Protein AF-A0A7Y1T640-F1 (afdb_monomer_lite)

Secondary structure (DSSP, 8-state):
-TTS---------S------SBSSS-TTT--BBSSSS----TTT-S----B-HIIIIIHHHHHHHH-GGGPEEEEEEE--HHHHTT--TT-EEEETTEEEEEEEEEE-TTT-EEEEEEEE--

pLDDT: mean 90.18, std 6.88, range [54.91, 97.88]

Sequence (122 aa):
NADGTYNNHSAVSGSVNMPSNSVSFNSGTSTANINFKLEKNEYTGDSSFTGTLFDNYYSTYITDVFNTKNRITKVKAYLPLRILLNFTLADRFDINGKRYKINSIETNLATGESNIELLNEL

Radius of gyration: 29.18 Å; chains: 1; bounding box: 57×29×86 Å

Foldseek 3Di:
DVVPDDPDDDDDDDDDDDQFQAPDPDVVVALAGAAQDQDQTPRVRHSSSHNHCCVPPPVVVVVLVPPPQADKDKDKDQDPVVCVVDDDQQDWDQDPNFIWGWPDWDADPVVSIIITITHHDD

Structure (mmCIF, N/CA/C/O backbone):
data_AF-A0A7Y1T640-F1
#
_entry.id   AF-A0A7Y1T640-F1
#
loop_
_atom_site.group_PDB
_atom_site.id
_atom_site.type_symbol
_atom_site.label_atom_id
_atom_site.label_alt_id
_atom_site.label_comp_id
_atom_site.label_asym_id
_atom_site.label_entity_id
_atom_site.label_seq_id
_atom_site.pdbx_PDB_ins_code
_atom_site.Cartn_x
_atom_site.Cartn_y
_atom_site.Cartn_z
_atom_site.occupancy
_atom_site.B_iso_or_equiv
_atom_site.auth_seq_id
_atom_site.auth_comp_id
_atom_site.auth_asym_id
_atom_site.auth_atom_id
_atom_site.pdbx_PDB_model_num
ATOM 1 N N . ASN A 1 1 ? 29.961 -4.066 -48.102 1.00 54.91 1 ASN A N 1
ATOM 2 C CA . ASN A 1 1 ? 30.731 -4.053 -49.366 1.00 54.91 1 ASN A CA 1
ATOM 3 C C . ASN A 1 1 ? 30.287 -2.845 -50.193 1.00 54.91 1 ASN A C 1
ATOM 5 O O . ASN A 1 1 ? 29.373 -2.150 -49.763 1.00 54.91 1 ASN A O 1
ATOM 9 N N . ALA A 1 2 ? 30.948 -2.523 -51.314 1.00 76.38 2 ALA A N 1
ATOM 10 C CA . ALA A 1 2 ? 30.606 -1.351 -52.146 1.00 76.38 2 ALA A CA 1
ATOM 11 C C . ALA A 1 2 ? 29.193 -1.418 -52.779 1.00 76.38 2 ALA A C 1
ATOM 13 O O . ALA A 1 2 ? 28.716 -0.442 -53.344 1.00 76.38 2 ALA A O 1
ATOM 14 N N . ASP A 1 3 ? 28.528 -2.564 -52.648 1.00 83.00 3 ASP A N 1
ATOM 15 C CA . ASP A 1 3 ? 27.147 -2.870 -53.031 1.00 83.00 3 ASP A CA 1
ATOM 16 C C . ASP A 1 3 ? 26.115 -2.564 -51.921 1.00 83.00 3 ASP A C 1
ATOM 18 O O . ASP A 1 3 ? 24.927 -2.797 -52.111 1.00 83.00 3 ASP A O 1
ATOM 22 N N . GLY A 1 4 ? 26.549 -2.085 -50.747 1.00 81.38 4 GLY A N 1
ATOM 23 C CA . GLY A 1 4 ? 25.671 -1.843 -49.596 1.00 81.38 4 GLY A CA 1
ATOM 24 C C . GLY A 1 4 ? 25.206 -3.110 -48.869 1.00 81.38 4 GLY A C 1
ATOM 25 O O . GLY A 1 4 ? 24.464 -3.007 -47.893 1.00 81.38 4 GLY A O 1
ATOM 26 N N . THR A 1 5 ? 25.671 -4.292 -49.281 1.00 79.50 5 THR A N 1
ATOM 27 C CA . THR A 1 5 ? 25.336 -5.559 -48.629 1.00 79.50 5 THR A CA 1
ATOM 28 C C . THR A 1 5 ? 26.386 -5.878 -47.566 1.00 79.50 5 THR A C 1
ATOM 30 O O . THR A 1 5 ? 27.599 -5.890 -47.827 1.00 79.50 5 THR A O 1
ATOM 33 N N . TYR A 1 6 ? 25.929 -6.127 -46.340 1.00 80.81 6 TYR A N 1
ATOM 34 C CA . TYR A 1 6 ? 26.773 -6.477 -45.199 1.00 80.81 6 TYR A CA 1
ATOM 35 C C . TYR A 1 6 ? 26.357 -7.857 -44.690 1.00 80.81 6 TYR A C 1
ATOM 37 O O . TYR A 1 6 ? 25.307 -8.012 -44.080 1.00 80.81 6 TYR A O 1
ATOM 45 N N . ASN A 1 7 ? 27.189 -8.864 -44.962 1.00 79.00 7 ASN A N 1
ATOM 46 C CA . ASN A 1 7 ? 26.908 -10.265 -44.618 1.00 79.00 7 ASN A CA 1
ATOM 47 C C . ASN A 1 7 ? 27.601 -10.716 -43.324 1.00 79.00 7 ASN A C 1
ATOM 49 O O . ASN A 1 7 ? 27.481 -11.873 -42.935 1.00 79.00 7 ASN A O 1
ATOM 53 N N . ASN A 1 8 ? 28.359 -9.824 -42.681 1.00 81.94 8 ASN A N 1
ATOM 54 C CA . ASN A 1 8 ? 29.114 -10.126 -41.475 1.00 81.94 8 ASN A CA 1
ATOM 55 C C . ASN A 1 8 ? 28.811 -9.074 -40.409 1.00 81.94 8 ASN A C 1
ATOM 57 O O . ASN A 1 8 ? 28.853 -7.877 -40.695 1.00 81.94 8 ASN A O 1
ATOM 61 N N . HIS A 1 9 ? 28.510 -9.526 -39.198 1.00 79.12 9 HIS A N 1
ATOM 62 C CA . HIS A 1 9 ? 28.303 -8.672 -38.037 1.00 79.12 9 HIS A CA 1
ATOM 63 C C . HIS A 1 9 ? 29.233 -9.129 -36.917 1.00 79.12 9 HIS A C 1
ATOM 65 O O . HIS A 1 9 ? 29.449 -10.324 -36.722 1.00 79.12 9 HIS A O 1
ATOM 71 N N . SER A 1 10 ? 29.774 -8.170 -36.175 1.00 81.62 10 SER A N 1
ATOM 72 C CA . SER A 1 10 ? 30.522 -8.433 -34.950 1.00 81.62 10 SER A CA 1
ATOM 73 C C . SER A 1 10 ? 29.619 -8.073 -33.780 1.00 81.62 10 SER A C 1
ATOM 75 O O . SER A 1 10 ? 29.091 -6.961 -33.739 1.00 81.62 10 SER A O 1
ATOM 77 N N . ALA A 1 11 ? 29.422 -8.993 -32.836 1.00 81.69 11 ALA A N 1
ATOM 78 C CA . ALA A 1 11 ? 28.696 -8.671 -31.615 1.00 81.69 11 ALA A CA 1
ATOM 79 C C . ALA A 1 11 ? 29.447 -7.577 -30.839 1.00 81.69 11 ALA A C 1
ATOM 81 O O . ALA A 1 11 ? 30.670 -7.639 -30.694 1.00 81.69 11 ALA A O 1
ATOM 82 N N . VAL A 1 12 ? 28.720 -6.582 -30.329 1.00 81.44 12 VAL A N 1
ATOM 83 C CA . VAL A 1 12 ? 29.305 -5.588 -29.426 1.00 81.44 12 VAL A CA 1
ATOM 84 C C . VAL A 1 12 ? 29.487 -6.244 -28.062 1.00 81.44 12 VAL A C 1
ATOM 86 O O . VAL A 1 12 ? 28.518 -6.588 -27.391 1.00 81.44 12 VAL A O 1
ATOM 89 N N . SER A 1 13 ? 30.738 -6.430 -27.652 1.00 79.25 13 SER A N 1
ATOM 90 C CA . SER A 1 13 ? 31.098 -6.939 -26.330 1.00 79.25 13 SER A CA 1
ATOM 91 C C . SER A 1 13 ? 31.449 -5.765 -25.411 1.00 79.25 13 SER A C 1
ATOM 93 O O . SER A 1 13 ? 32.595 -5.319 -25.384 1.00 79.25 13 SER A O 1
ATOM 95 N N . GLY A 1 14 ? 30.464 -5.221 -24.694 1.00 82.31 14 GLY A N 1
ATOM 96 C CA . GLY A 1 14 ? 30.677 -4.125 -23.744 1.00 82.31 14 GLY A CA 1
ATOM 97 C C . GLY A 1 14 ? 29.397 -3.384 -23.368 1.00 82.31 14 GLY A C 1
ATOM 98 O O . GLY A 1 14 ? 28.323 -3.669 -23.895 1.00 82.31 14 GLY A O 1
ATOM 99 N N . SER A 1 15 ? 29.518 -2.424 -22.449 1.00 83.00 15 SER A N 1
ATOM 100 C CA . SER A 1 15 ? 28.415 -1.530 -22.093 1.00 83.00 15 SER A CA 1
ATOM 101 C C . SER A 1 15 ? 28.061 -0.632 -23.273 1.00 83.00 15 SER A C 1
ATOM 103 O O . SER A 1 15 ? 28.934 -0.011 -23.879 1.00 83.00 15 SER A O 1
ATOM 105 N N . VAL A 1 16 ? 26.770 -0.541 -23.571 1.00 84.25 16 VAL A N 1
ATOM 106 C CA . VAL A 1 16 ? 26.230 0.305 -24.636 1.00 84.25 16 VAL A CA 1
ATOM 107 C C . VAL A 1 16 ? 25.250 1.310 -24.047 1.00 84.25 16 VAL A C 1
ATOM 109 O O . VAL A 1 16 ? 24.480 0.981 -23.146 1.00 84.25 16 VAL A O 1
ATOM 112 N N . ASN A 1 17 ? 25.265 2.533 -24.575 1.00 87.69 17 ASN A N 1
ATOM 113 C CA . ASN A 1 17 ? 24.219 3.514 -24.310 1.00 87.69 17 ASN A CA 1
ATOM 114 C C . ASN A 1 17 ? 23.133 3.318 -25.362 1.00 87.69 17 ASN A C 1
ATOM 116 O O . ASN A 1 17 ? 23.383 3.543 -26.546 1.00 87.69 17 ASN A O 1
ATOM 120 N N . MET A 1 18 ? 21.947 2.889 -24.943 1.00 88.50 18 MET A N 1
ATOM 121 C CA . MET A 1 18 ? 20.808 2.700 -25.839 1.00 88.50 18 MET A CA 1
ATOM 122 C C . MET A 1 18 ? 19.569 3.371 -25.257 1.00 88.50 18 MET A C 1
ATOM 124 O O . MET A 1 18 ? 19.404 3.363 -24.034 1.00 88.50 18 MET A O 1
ATOM 128 N N . PRO A 1 19 ? 18.708 3.966 -26.103 1.00 92.69 19 PRO A N 1
ATOM 129 C CA . PRO A 1 19 ? 17.442 4.506 -25.640 1.00 92.69 19 PRO A CA 1
ATOM 130 C C . PRO A 1 19 ? 16.600 3.353 -25.097 1.00 92.69 19 PRO A C 1
ATOM 132 O O . PRO A 1 19 ? 16.315 2.394 -25.807 1.00 92.69 19 PRO A O 1
ATOM 135 N N . SER A 1 20 ? 16.254 3.430 -23.819 1.00 94.88 20 SER A N 1
ATOM 136 C CA . SER A 1 20 ? 15.420 2.439 -23.160 1.00 94.88 20 SER A CA 1
ATOM 137 C C . SER A 1 20 ? 14.707 3.091 -21.991 1.00 94.88 20 SER A C 1
ATOM 139 O O . SER A 1 20 ? 15.338 3.677 -21.112 1.00 94.88 20 SER A O 1
ATOM 141 N N . ASN A 1 21 ? 13.391 2.954 -21.965 1.00 95.81 21 ASN A N 1
ATOM 142 C CA . ASN A 1 21 ? 12.558 3.356 -20.841 1.00 95.81 21 ASN A CA 1
ATOM 143 C C . ASN A 1 21 ? 12.560 2.348 -19.675 1.00 95.81 21 ASN A C 1
ATOM 145 O O . ASN A 1 21 ? 11.832 2.542 -18.701 1.00 95.81 21 ASN A O 1
ATOM 149 N N . SER A 1 22 ? 13.368 1.288 -19.745 1.00 95.56 22 SER A N 1
ATOM 150 C CA . SER A 1 22 ? 13.501 0.262 -18.707 1.00 95.56 22 SER A CA 1
ATOM 151 C C . SER A 1 22 ? 14.889 0.234 -18.066 1.00 95.56 22 SER A C 1
ATOM 153 O O . SER A 1 22 ? 15.889 0.608 -18.677 1.00 95.56 22 SER A O 1
ATOM 155 N N . VAL A 1 23 ? 14.951 -0.267 -16.826 1.00 94.00 23 VAL A N 1
ATOM 156 C CA . VAL A 1 23 ? 16.201 -0.401 -16.045 1.00 94.00 23 VAL A CA 1
ATOM 157 C C . VAL A 1 23 ? 17.158 -1.435 -16.653 1.00 94.00 23 VAL A C 1
ATOM 159 O O . VAL A 1 23 ? 18.374 -1.311 -16.531 1.00 94.00 23 VAL A O 1
ATOM 162 N N . SER A 1 24 ? 16.610 -2.464 -17.299 1.00 93.62 24 SER A N 1
ATOM 163 C CA . SER A 1 24 ? 17.350 -3.529 -17.982 1.00 93.62 24 SER A CA 1
ATOM 164 C C . SER A 1 24 ? 16.933 -3.596 -19.447 1.00 93.62 24 SER A C 1
ATOM 166 O O . SER A 1 24 ? 15.764 -3.397 -19.758 1.00 93.62 24 SER A O 1
ATOM 168 N N . PHE A 1 25 ? 17.847 -3.972 -20.343 1.00 92.19 25 PHE A N 1
ATOM 169 C CA . PHE A 1 25 ? 17.520 -4.249 -21.749 1.00 92.19 25 PHE A CA 1
ATOM 170 C C . PHE A 1 25 ? 16.790 -5.583 -21.964 1.00 92.19 25 PHE A C 1
ATOM 172 O O . PHE A 1 25 ? 16.327 -5.860 -23.066 1.00 92.19 25 PHE A O 1
ATOM 179 N N . ASN A 1 26 ? 16.690 -6.416 -20.926 1.00 92.50 26 ASN A N 1
ATOM 180 C CA . ASN A 1 26 ? 15.963 -7.679 -20.948 1.00 92.50 26 ASN A CA 1
ATOM 181 C C . ASN A 1 26 ? 14.914 -7.698 -19.827 1.00 92.50 26 ASN A C 1
ATOM 183 O O . ASN A 1 26 ? 15.262 -7.582 -18.645 1.00 92.50 26 ASN A O 1
ATOM 187 N N . SER A 1 27 ? 13.648 -7.878 -20.206 1.00 95.06 27 SER A N 1
ATOM 188 C CA . SER A 1 27 ? 12.500 -7.947 -19.295 1.00 95.06 27 SER A CA 1
ATOM 189 C C . SER A 1 27 ? 12.524 -9.169 -18.375 1.00 95.06 27 SER A C 1
ATOM 191 O O . SER A 1 27 ? 12.009 -9.099 -17.263 1.00 95.06 27 SER A O 1
ATOM 193 N N . GLY A 1 28 ? 13.204 -10.251 -18.767 1.00 95.69 28 GLY A N 1
ATOM 194 C CA . GLY A 1 28 ? 13.477 -11.400 -17.901 1.00 95.69 28 GLY A CA 1
ATOM 195 C C . GLY A 1 28 ? 14.450 -11.099 -16.755 1.00 95.69 28 GLY A C 1
ATOM 196 O O . GLY A 1 28 ? 14.480 -11.835 -15.774 1.00 95.69 28 GLY A O 1
ATOM 197 N N . THR A 1 29 ? 15.235 -10.020 -16.849 1.00 96.25 29 THR A N 1
ATOM 198 C CA . THR A 1 29 ? 16.102 -9.546 -15.755 1.00 96.25 29 THR A CA 1
ATOM 199 C C . THR A 1 29 ? 15.389 -8.515 -14.883 1.00 96.25 29 THR A C 1
ATOM 201 O O . THR A 1 29 ? 15.517 -8.545 -13.663 1.00 96.25 29 THR A O 1
ATOM 204 N N . SER A 1 30 ? 14.652 -7.587 -15.495 1.00 96.56 30 SER A N 1
ATOM 205 C CA . SER A 1 30 ? 13.818 -6.617 -14.787 1.00 96.56 30 SER A CA 1
ATOM 206 C C . SER A 1 30 ? 12.755 -6.069 -15.723 1.00 96.56 30 SER A C 1
ATOM 208 O O . SER A 1 30 ? 13.068 -5.618 -16.823 1.00 96.56 30 SER A O 1
ATOM 210 N N . THR A 1 31 ? 11.510 -6.047 -15.258 1.00 97.50 31 THR A N 1
ATOM 211 C CA . THR A 1 31 ? 10.386 -5.431 -15.969 1.00 97.50 31 THR A CA 1
ATOM 212 C C . THR A 1 31 ? 10.203 -3.954 -15.617 1.00 97.50 31 THR A C 1
ATOM 214 O O . THR A 1 31 ? 9.303 -3.322 -16.165 1.00 97.50 31 THR A O 1
ATOM 217 N N . ALA A 1 32 ? 11.018 -3.400 -14.711 1.00 97.56 32 ALA A N 1
ATOM 218 C CA . ALA A 1 32 ? 10.868 -2.032 -14.229 1.00 97.56 32 ALA A CA 1
ATOM 219 C C . ALA A 1 32 ? 11.061 -1.015 -15.363 1.00 97.56 32 ALA A C 1
ATOM 221 O O . ALA A 1 32 ? 12.121 -0.979 -15.999 1.00 97.56 32 ALA A O 1
ATOM 222 N N . ASN A 1 33 ? 10.048 -0.177 -15.576 1.00 95.88 33 ASN A N 1
ATOM 223 C CA . ASN A 1 33 ? 10.056 0.908 -16.548 1.00 95.88 33 ASN A CA 1
ATOM 224 C C . ASN A 1 33 ? 9.652 2.242 -15.901 1.00 95.88 33 ASN A C 1
ATOM 226 O O . ASN A 1 33 ? 9.013 2.280 -14.850 1.00 95.88 33 ASN A O 1
ATOM 230 N N . ILE A 1 34 ? 10.046 3.345 -16.535 1.00 96.69 34 ILE A N 1
ATOM 231 C CA . ILE A 1 34 ? 9.894 4.708 -15.999 1.00 96.69 34 ILE A CA 1
ATOM 232 C C . ILE A 1 34 ? 8.533 5.354 -16.295 1.00 96.69 34 ILE A C 1
ATOM 234 O O . ILE A 1 34 ? 8.283 6.478 -15.865 1.00 96.69 34 ILE A O 1
ATOM 238 N N . ASN A 1 35 ? 7.657 4.685 -17.041 1.00 97.56 35 ASN A N 1
ATOM 239 C CA . ASN A 1 35 ? 6.359 5.220 -17.428 1.00 97.56 35 ASN A CA 1
ATOM 240 C C . ASN A 1 35 ? 5.278 4.818 -16.413 1.00 97.56 35 ASN A C 1
ATOM 242 O O . ASN A 1 35 ? 5.331 3.759 -15.787 1.00 97.56 35 ASN A O 1
ATOM 246 N N . PHE A 1 36 ? 4.255 5.663 -16.255 1.00 97.19 36 PHE A N 1
ATOM 247 C CA . PHE A 1 36 ? 3.081 5.335 -15.430 1.00 97.19 36 PHE A CA 1
ATOM 248 C C . PHE A 1 36 ? 2.172 4.292 -16.081 1.00 97.19 36 PHE A C 1
ATOM 250 O O . PHE A 1 36 ? 1.494 3.550 -15.383 1.00 97.19 36 PHE A O 1
ATOM 257 N N . LYS A 1 37 ? 2.153 4.239 -17.411 1.00 97.06 37 LYS A N 1
ATOM 258 C CA . LYS A 1 37 ? 1.425 3.248 -18.200 1.00 97.06 37 LYS A CA 1
ATOM 259 C C . LYS A 1 37 ? 2.432 2.368 -18.931 1.00 97.06 37 LYS A C 1
ATOM 261 O O . LYS A 1 37 ? 3.549 2.800 -19.201 1.00 97.06 37 LYS A O 1
ATOM 266 N N . LEU A 1 38 ? 2.027 1.144 -19.261 1.00 97.19 38 LEU A N 1
ATOM 267 C CA . LEU A 1 38 ? 2.819 0.260 -20.104 1.00 97.19 38 LEU A CA 1
ATOM 268 C C . LEU A 1 38 ? 2.916 0.838 -21.522 1.00 97.19 38 LEU A C 1
ATOM 270 O O . LEU A 1 38 ? 1.966 0.763 -22.304 1.00 97.19 38 LEU A O 1
ATOM 274 N N . GLU A 1 39 ? 4.072 1.417 -21.822 1.00 96.12 39 GLU A N 1
ATOM 275 C CA . GLU A 1 39 ? 4.445 1.920 -23.142 1.00 96.12 39 GLU A CA 1
ATOM 276 C C . GLU A 1 39 ? 5.473 0.984 -23.788 1.00 96.12 39 GLU A C 1
ATOM 278 O O . GLU A 1 39 ? 6.135 0.196 -23.107 1.00 96.12 39 GLU A O 1
ATOM 283 N N . LYS A 1 40 ? 5.601 1.047 -25.118 1.00 97.12 40 LYS A N 1
ATOM 284 C CA . LYS A 1 40 ? 6.608 0.250 -25.829 1.00 97.12 40 LYS A CA 1
ATOM 285 C C . LYS A 1 40 ? 8.012 0.727 -25.477 1.00 97.12 40 LYS A C 1
ATOM 287 O O . LYS A 1 40 ? 8.260 1.927 -25.425 1.00 97.12 40 LYS A O 1
ATOM 292 N N . ASN A 1 41 ? 8.927 -0.208 -25.276 1.00 97.38 41 ASN A N 1
ATOM 293 C CA . ASN A 1 41 ? 10.334 0.094 -25.064 1.00 97.38 41 A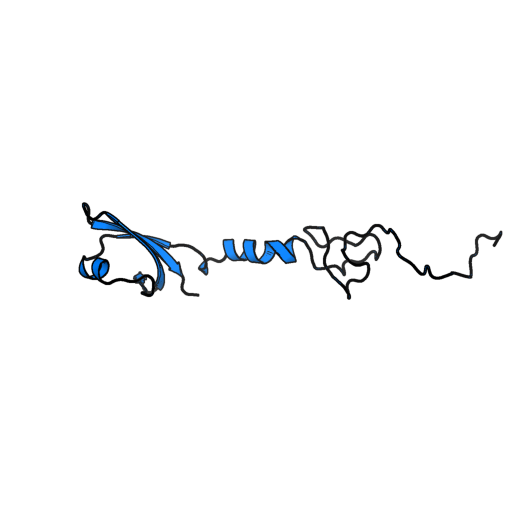SN A CA 1
ATOM 294 C C . ASN A 1 41 ? 11.016 0.499 -26.378 1.00 97.38 41 ASN A C 1
ATOM 296 O O . ASN A 1 41 ? 10.782 -0.110 -27.422 1.00 97.38 41 ASN A O 1
ATOM 300 N N . GLU A 1 42 ? 11.862 1.526 -26.328 1.00 95.94 42 GLU A N 1
ATOM 301 C CA . GLU A 1 42 ? 12.525 2.101 -27.502 1.00 95.94 42 GLU A CA 1
ATOM 302 C C . GLU A 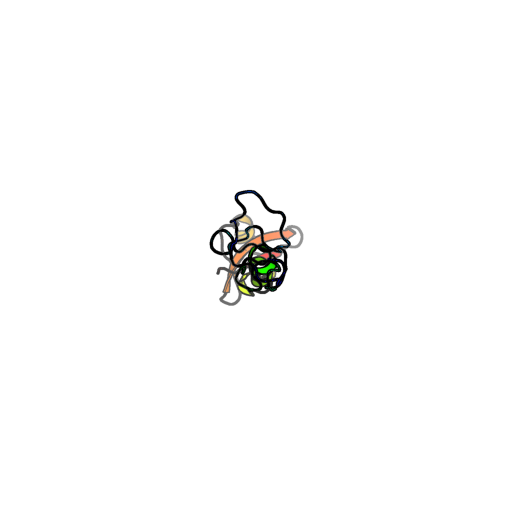1 42 ? 13.592 1.168 -28.090 1.00 95.94 42 GLU A C 1
ATOM 304 O O . GLU A 1 42 ? 13.877 1.250 -29.284 1.00 95.94 42 GLU A O 1
ATOM 309 N N . TYR A 1 43 ? 14.156 0.271 -27.275 1.00 93.44 43 TYR A N 1
ATOM 310 C CA . TYR A 1 43 ? 15.172 -0.684 -27.701 1.00 93.44 43 TYR A CA 1
ATOM 311 C C . TYR A 1 43 ? 14.563 -1.990 -28.221 1.00 93.44 43 TYR A C 1
ATOM 313 O O . TYR A 1 43 ? 14.876 -2.412 -29.333 1.00 93.44 43 TYR A O 1
ATOM 321 N N . THR A 1 44 ? 13.687 -2.637 -27.449 1.00 94.38 44 THR A N 1
ATOM 322 C CA . THR A 1 44 ? 13.102 -3.929 -27.857 1.00 94.38 44 THR A CA 1
ATOM 323 C C . THR A 1 44 ? 11.918 -3.774 -28.811 1.00 94.38 44 THR A C 1
ATOM 325 O O . THR A 1 44 ? 11.578 -4.710 -29.531 1.00 94.38 44 THR A O 1
ATOM 328 N N . GLY A 1 45 ? 11.270 -2.603 -28.833 1.00 95.25 45 GLY A N 1
ATOM 329 C CA . GLY A 1 45 ? 10.065 -2.348 -29.627 1.00 95.25 45 GLY A CA 1
ATOM 330 C C . GLY A 1 45 ? 8.807 -3.064 -29.115 1.00 95.25 45 GLY A C 1
ATOM 331 O O . GLY A 1 45 ? 7.761 -3.016 -29.774 1.00 95.25 45 GLY A O 1
ATOM 332 N N . ASP A 1 46 ? 8.887 -3.715 -27.953 1.00 95.62 46 ASP A N 1
ATOM 333 C CA . ASP A 1 46 ? 7.804 -4.479 -27.334 1.00 95.62 46 ASP A CA 1
ATOM 334 C C . ASP A 1 46 ? 7.306 -3.847 -26.024 1.00 95.62 46 ASP A C 1
ATOM 336 O O . ASP A 1 46 ? 7.798 -2.817 -25.568 1.00 95.62 46 ASP A O 1
ATOM 340 N N . SER A 1 47 ? 6.280 -4.459 -25.436 1.00 96.62 47 SER A N 1
ATOM 341 C CA . SER A 1 47 ? 5.666 -4.052 -24.169 1.00 96.62 47 SER A CA 1
ATOM 342 C C . SER A 1 47 ? 5.913 -5.084 -23.061 1.00 96.62 47 SER A C 1
ATOM 344 O O . SER A 1 47 ? 5.020 -5.365 -22.265 1.00 96.62 47 SER A O 1
ATOM 346 N N . SER A 1 48 ? 7.092 -5.715 -23.038 1.00 97.12 48 SER A N 1
ATOM 347 C CA . SER A 1 48 ? 7.420 -6.771 -22.065 1.00 97.12 48 SER A CA 1
ATOM 348 C C . SER A 1 48 ? 7.844 -6.239 -20.686 1.00 97.12 48 SER A C 1
ATOM 350 O O . SER A 1 48 ? 7.869 -6.985 -19.707 1.00 97.12 48 SER A O 1
ATOM 352 N N . PHE A 1 49 ? 8.126 -4.941 -20.569 1.00 97.62 49 PHE A N 1
ATOM 353 C CA . PHE A 1 49 ? 8.522 -4.283 -19.323 1.00 97.62 49 PHE A CA 1
ATOM 354 C C . PHE A 1 49 ? 7.300 -3.829 -18.517 1.00 97.62 49 PHE A C 1
ATOM 356 O O . PHE A 1 49 ? 6.981 -2.650 -18.463 1.00 97.62 49 PHE A O 1
ATOM 363 N N . THR A 1 50 ? 6.586 -4.770 -17.903 1.00 97.44 50 THR A N 1
ATOM 364 C CA . THR A 1 50 ? 5.307 -4.523 -17.209 1.00 97.44 50 THR A CA 1
ATOM 365 C C . THR A 1 50 ? 5.407 -3.800 -15.864 1.00 97.44 50 THR A C 1
ATOM 367 O O . THR A 1 50 ? 4.387 -3.374 -15.337 1.00 97.44 50 THR A O 1
ATOM 370 N N . GLY A 1 51 ? 6.601 -3.638 -15.294 1.00 97.44 51 GLY A N 1
ATOM 371 C CA . GLY A 1 51 ? 6.813 -2.982 -14.004 1.00 97.44 51 GLY A CA 1
ATOM 372 C C . GLY A 1 51 ? 6.729 -1.461 -14.110 1.00 97.44 51 GLY A C 1
ATOM 373 O O . GLY A 1 51 ? 7.744 -0.785 -13.955 1.00 97.44 51 GLY A O 1
ATOM 374 N N . THR A 1 52 ? 5.541 -0.932 -14.401 1.00 97.88 52 THR A N 1
ATOM 375 C CA . THR A 1 52 ? 5.292 0.513 -14.502 1.00 97.88 52 THR A CA 1
ATOM 376 C C . THR A 1 52 ? 5.440 1.199 -13.146 1.00 97.88 52 THR A C 1
ATOM 378 O O . THR A 1 52 ? 5.356 0.562 -12.090 1.00 97.88 52 THR A O 1
ATOM 381 N N . LEU A 1 53 ? 5.607 2.526 -13.154 1.00 97.25 53 LEU A N 1
ATOM 382 C CA . LEU A 1 53 ? 5.570 3.306 -11.916 1.00 97.25 53 LEU A CA 1
ATOM 383 C C . LEU A 1 53 ? 4.242 3.106 -11.180 1.00 97.25 53 LEU A C 1
ATOM 385 O O . LEU A 1 53 ? 4.236 2.968 -9.958 1.00 97.25 53 LEU A O 1
ATOM 389 N N . PHE A 1 54 ? 3.127 3.057 -11.918 1.00 96.94 54 PHE A N 1
ATOM 390 C CA . PHE A 1 54 ? 1.808 2.842 -11.335 1.00 96.94 54 PHE A CA 1
ATOM 391 C C . PHE A 1 54 ? 1.717 1.484 -10.641 1.00 96.94 54 PHE A C 1
ATOM 393 O O . PHE A 1 54 ? 1.365 1.433 -9.464 1.00 96.94 54 PHE A O 1
ATOM 400 N N . ASP A 1 55 ? 2.073 0.404 -11.335 1.00 96.50 55 ASP A N 1
ATOM 401 C CA . ASP A 1 55 ? 1.930 -0.952 -10.806 1.00 96.50 55 ASP A CA 1
ATOM 402 C C . ASP A 1 55 ? 2.804 -1.168 -9.572 1.00 96.50 55 ASP A C 1
ATOM 404 O O . ASP A 1 55 ? 2.314 -1.672 -8.561 1.00 96.50 55 ASP A O 1
ATOM 408 N N . ASN A 1 56 ? 4.059 -0.711 -9.622 1.00 95.69 56 ASN A N 1
ATOM 409 C CA . ASN A 1 56 ? 5.030 -0.927 -8.552 1.00 95.69 56 ASN A CA 1
ATOM 410 C C . ASN A 1 56 ? 4.802 -0.041 -7.320 1.00 95.69 56 ASN A C 1
ATOM 412 O O . ASN A 1 56 ? 5.107 -0.471 -6.208 1.00 95.69 56 ASN A O 1
ATOM 416 N N . TYR A 1 57 ? 4.310 1.193 -7.494 1.00 96.19 57 TYR A N 1
ATOM 417 C CA . TYR A 1 57 ? 4.325 2.189 -6.413 1.00 96.19 57 TYR A CA 1
ATOM 418 C C . TYR A 1 57 ? 2.963 2.790 -6.055 1.00 96.19 57 TYR A C 1
ATOM 420 O O . TYR A 1 57 ? 2.827 3.333 -4.960 1.00 96.19 57 TYR A O 1
ATOM 428 N N . TYR A 1 58 ? 1.949 2.703 -6.921 1.00 95.81 58 TYR A N 1
ATOM 429 C CA . TYR A 1 58 ? 0.677 3.412 -6.713 1.00 95.81 58 TYR A CA 1
ATOM 430 C C . TYR A 1 58 ? -0.561 2.513 -6.714 1.00 95.81 58 TYR A C 1
ATOM 432 O O . TYR A 1 58 ? -1.544 2.868 -6.063 1.00 95.81 58 TYR A O 1
ATOM 440 N N . SER A 1 59 ? -0.533 1.368 -7.400 1.00 95.50 59 SER A N 1
ATOM 441 C CA . SER A 1 59 ? -1.701 0.497 -7.589 1.00 95.50 59 SER A CA 1
ATOM 442 C C . SER A 1 59 ? -2.333 0.084 -6.255 1.00 95.50 59 SER A C 1
ATOM 444 O O . SER A 1 59 ? -3.537 0.272 -6.059 1.00 95.50 59 SER A O 1
ATOM 446 N N . THR A 1 60 ? -1.514 -0.372 -5.305 1.00 92.56 60 THR A N 1
ATOM 447 C CA . THR A 1 60 ? -1.939 -0.752 -3.953 1.00 92.56 60 THR A CA 1
ATOM 448 C C . THR A 1 60 ? -2.534 0.431 -3.203 1.00 92.56 60 THR A C 1
ATOM 450 O O . THR A 1 60 ? -3.681 0.366 -2.776 1.00 92.56 60 THR A O 1
ATOM 453 N N . TYR A 1 61 ? -1.799 1.545 -3.108 1.00 89.06 61 TYR A N 1
ATOM 454 C CA . TYR A 1 61 ? -2.250 2.734 -2.380 1.00 89.06 61 TYR A CA 1
ATOM 455 C C . TYR A 1 61 ? -3.595 3.251 -2.905 1.00 89.06 61 TYR A C 1
ATOM 457 O O . TYR A 1 61 ? -4.522 3.481 -2.132 1.00 89.06 61 TYR A O 1
ATOM 465 N N . ILE A 1 62 ? -3.728 3.399 -4.225 1.00 90.56 62 ILE A N 1
ATOM 466 C CA . ILE A 1 62 ? -4.957 3.897 -4.848 1.00 90.56 62 ILE A CA 1
ATOM 467 C C . ILE A 1 62 ? -6.109 2.921 -4.601 1.00 90.56 62 ILE A C 1
ATOM 469 O O . ILE A 1 62 ? -7.190 3.347 -4.199 1.00 90.56 62 ILE A O 1
ATOM 473 N N . THR A 1 63 ? -5.885 1.619 -4.787 1.00 90.75 63 THR A N 1
ATOM 474 C CA . THR A 1 6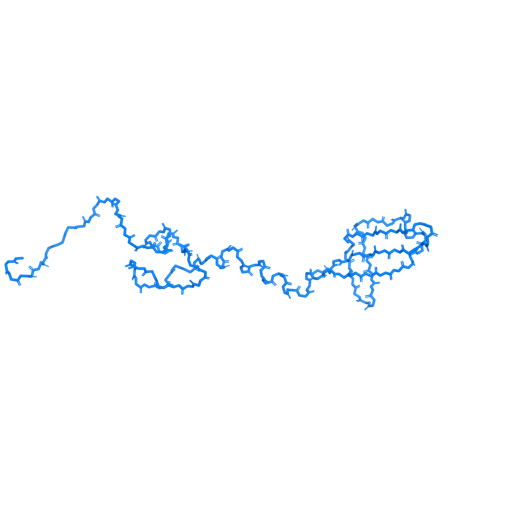3 ? -6.913 0.597 -4.540 1.00 90.75 63 THR A CA 1
ATOM 475 C C . THR A 1 63 ? -7.376 0.618 -3.082 1.00 90.75 63 THR A C 1
ATOM 477 O O . THR A 1 63 ? -8.578 0.580 -2.809 1.00 90.75 63 THR A O 1
ATOM 480 N N . ASP A 1 64 ? -6.443 0.766 -2.143 1.00 85.62 64 ASP A N 1
ATOM 481 C CA . ASP A 1 64 ? -6.731 0.795 -0.712 1.00 85.62 64 ASP A CA 1
ATOM 482 C C . ASP A 1 64 ? -7.495 2.043 -0.270 1.00 85.62 64 ASP A C 1
ATOM 484 O O . ASP A 1 64 ? -8.343 1.937 0.619 1.00 85.62 64 ASP A O 1
ATOM 488 N N . VAL A 1 65 ? -7.265 3.198 -0.905 1.00 85.56 65 VAL A N 1
ATOM 489 C CA . VAL A 1 65 ? -8.032 4.433 -0.655 1.00 85.56 65 VAL A CA 1
ATOM 490 C C . VAL A 1 65 ? -9.515 4.251 -0.996 1.00 85.56 65 VAL A C 1
ATOM 492 O O . VAL A 1 65 ? -10.386 4.779 -0.300 1.00 85.56 65 VAL A O 1
ATOM 495 N N . PHE A 1 66 ? -9.827 3.490 -2.047 1.00 86.56 66 PHE A N 1
ATOM 496 C CA . PHE A 1 66 ? -11.211 3.239 -2.461 1.00 86.56 66 PHE A CA 1
ATOM 497 C C . PHE A 1 66 ? -11.836 2.002 -1.813 1.00 86.56 66 PHE A C 1
ATOM 499 O O . PHE A 1 66 ? -13.059 1.837 -1.872 1.00 86.56 66 PHE A O 1
ATOM 506 N N . ASN A 1 67 ? -11.040 1.160 -1.152 1.00 85.38 67 ASN A N 1
ATOM 507 C CA . ASN A 1 67 ? -11.541 0.003 -0.431 1.00 85.38 67 ASN A CA 1
ATOM 508 C C . ASN A 1 67 ? -12.463 0.454 0.712 1.00 85.38 67 ASN A C 1
ATOM 510 O O . ASN A 1 67 ? -12.040 1.048 1.705 1.00 85.38 67 ASN A O 1
ATOM 514 N N . THR A 1 68 ? -13.757 0.147 0.592 1.00 80.62 68 THR A N 1
ATOM 515 C CA . THR A 1 68 ? -14.769 0.525 1.588 1.00 80.62 68 THR A CA 1
ATOM 516 C C . THR A 1 68 ? -14.490 -0.074 2.960 1.00 80.62 68 THR A C 1
ATOM 518 O O . THR A 1 68 ? -14.889 0.514 3.966 1.00 80.62 68 THR A O 1
ATOM 521 N N . LYS A 1 69 ? -13.756 -1.191 3.015 1.00 79.12 69 LYS A N 1
ATOM 522 C CA . LYS A 1 69 ? -13.327 -1.796 4.268 1.00 79.12 69 LYS A CA 1
ATOM 523 C C . LYS A 1 69 ? -12.226 -0.993 4.977 1.00 79.12 69 LYS A C 1
ATOM 525 O O . LYS A 1 69 ? -12.160 -1.043 6.195 1.00 79.12 69 LYS A O 1
ATOM 530 N N . ASN A 1 70 ? -11.452 -0.161 4.284 1.00 78.06 70 ASN A N 1
ATOM 531 C CA . ASN A 1 70 ? -10.413 0.675 4.903 1.00 78.06 70 ASN A CA 1
ATOM 532 C C . ASN A 1 70 ? -10.942 2.032 5.415 1.00 78.06 70 ASN A C 1
ATOM 534 O O . ASN A 1 70 ? -10.171 2.881 5.857 1.00 78.06 70 ASN A O 1
ATOM 538 N N . ARG A 1 71 ? -12.261 2.271 5.363 1.00 83.88 71 ARG A N 1
ATOM 539 C CA . ARG A 1 71 ? -12.862 3.543 5.792 1.00 83.88 71 ARG A CA 1
ATOM 540 C C . ARG A 1 71 ? -12.899 3.685 7.313 1.00 83.88 71 ARG A C 1
ATOM 542 O O . ARG A 1 71 ? -13.396 2.803 8.012 1.00 83.88 71 ARG A O 1
ATOM 549 N N . ILE A 1 72 ? -12.481 4.853 7.799 1.00 90.25 72 ILE A N 1
ATOM 550 C CA . ILE A 1 72 ? -12.651 5.268 9.196 1.00 90.25 72 ILE A CA 1
ATOM 551 C C . ILE A 1 72 ? -14.118 5.648 9.422 1.00 90.25 72 ILE A C 1
ATOM 553 O O . ILE A 1 72 ? -14.663 6.508 8.728 1.00 90.25 72 ILE A O 1
ATOM 557 N N . THR A 1 73 ? -14.752 5.025 10.409 1.00 90.75 73 THR A N 1
ATOM 558 C CA . THR A 1 73 ? -16.106 5.366 10.855 1.00 90.75 73 THR A CA 1
ATOM 559 C C . THR A 1 73 ? -16.005 6.292 12.061 1.00 90.75 73 THR A C 1
ATOM 561 O O . THR A 1 73 ? -15.429 5.913 13.078 1.00 90.75 73 THR A O 1
ATOM 564 N N . LYS A 1 74 ? -16.548 7.509 11.958 1.00 93.31 74 LYS A N 1
ATOM 565 C CA . LYS A 1 74 ? -16.584 8.469 13.071 1.00 93.31 74 LYS A CA 1
ATOM 566 C C . LYS A 1 74 ? -17.974 8.500 13.691 1.00 93.31 74 LYS A C 1
ATOM 568 O O . LYS A 1 74 ? -18.957 8.683 12.976 1.00 93.31 74 LYS A O 1
ATOM 573 N N . VAL A 1 75 ? -18.049 8.336 15.007 1.00 93.25 75 VAL A N 1
ATOM 574 C CA . VAL A 1 75 ? -19.304 8.342 15.768 1.00 93.25 75 VAL A CA 1
ATOM 575 C C . VAL A 1 75 ? -19.175 9.306 16.938 1.00 93.25 75 VAL A C 1
ATOM 577 O O . VAL A 1 75 ? -18.137 9.360 17.594 1.00 93.25 75 VAL A O 1
ATOM 580 N N . LYS A 1 76 ? -20.244 10.056 17.209 1.00 94.00 76 LYS A N 1
ATOM 581 C CA . LYS A 1 76 ? -20.401 10.820 18.446 1.00 94.00 76 LYS A CA 1
ATOM 582 C C . LYS A 1 76 ? -21.386 10.110 19.357 1.00 94.00 76 LYS A C 1
ATOM 584 O O . LYS A 1 76 ? -22.475 9.753 18.908 1.00 94.00 76 LYS A O 1
ATOM 589 N N . ALA A 1 77 ? -21.013 9.901 20.613 1.00 93.31 77 ALA A N 1
ATOM 590 C CA . ALA A 1 77 ? -21.873 9.236 21.583 1.00 93.31 77 ALA A CA 1
ATOM 591 C C . ALA A 1 77 ? -21.560 9.666 23.019 1.00 93.31 77 ALA A C 1
ATOM 593 O O . ALA A 1 77 ? -20.450 10.088 23.325 1.00 93.31 77 ALA A O 1
ATOM 594 N N . TYR A 1 78 ? -22.532 9.492 23.912 1.00 94.25 78 TYR A N 1
ATOM 595 C CA . TYR A 1 78 ? -22.324 9.580 25.355 1.00 94.25 78 TYR A CA 1
ATOM 596 C C . TYR A 1 78 ? -22.027 8.180 25.891 1.00 94.25 78 TYR A C 1
ATOM 598 O O . TYR A 1 78 ? -22.932 7.353 26.028 1.00 94.25 78 TYR A O 1
ATOM 606 N N . LEU A 1 79 ? -20.752 7.885 26.147 1.00 90.62 79 LEU A N 1
ATOM 607 C CA . LEU A 1 79 ? -20.347 6.582 26.668 1.00 90.62 79 LEU A CA 1
ATOM 608 C C . LEU A 1 79 ? -20.575 6.515 28.189 1.00 90.62 79 LEU A C 1
ATOM 610 O O . LEU A 1 79 ? -20.152 7.414 28.916 1.00 90.62 79 LEU A O 1
ATOM 614 N N . PRO A 1 80 ? -21.198 5.443 28.713 1.00 91.19 80 PRO A N 1
ATOM 615 C CA . PRO A 1 80 ? -21.299 5.230 30.151 1.00 91.19 80 PRO A CA 1
ATOM 616 C C . PRO A 1 80 ? -19.920 5.183 30.819 1.00 91.19 80 PRO A C 1
ATOM 618 O O . PRO A 1 80 ? -19.003 4.536 30.310 1.00 91.19 80 PRO A O 1
ATOM 621 N N . LEU A 1 81 ? -19.804 5.765 32.016 1.00 89.62 81 LEU A N 1
ATOM 622 C CA . LEU A 1 81 ? -18.537 5.873 32.751 1.00 89.62 81 LEU A CA 1
ATOM 623 C C . LEU A 1 81 ? -17.831 4.519 32.950 1.00 89.62 81 LEU A C 1
ATOM 625 O O . LEU A 1 81 ? -16.616 4.427 32.834 1.00 89.62 81 LEU A O 1
ATOM 629 N N . ARG A 1 82 ? -18.591 3.437 33.163 1.00 89.44 82 ARG A N 1
ATOM 630 C CA . ARG A 1 82 ? -18.041 2.074 33.286 1.00 89.44 82 ARG A CA 1
ATOM 631 C C . ARG A 1 82 ? -17.265 1.602 32.050 1.00 89.44 82 ARG A C 1
ATOM 633 O O . ARG A 1 82 ? -16.386 0.763 32.194 1.00 89.44 82 ARG A O 1
ATOM 640 N N . ILE A 1 83 ? -17.625 2.086 30.857 1.00 88.12 83 ILE A N 1
ATOM 641 C CA . ILE A 1 83 ? -16.909 1.779 29.615 1.00 88.12 83 ILE A CA 1
ATOM 642 C C . ILE A 1 83 ? -15.661 2.648 29.572 1.00 88.12 83 ILE A C 1
ATOM 644 O O . ILE A 1 83 ? -14.574 2.103 29.456 1.00 88.12 83 ILE A O 1
ATOM 648 N N . LEU A 1 84 ? -15.813 3.964 29.771 1.00 85.94 84 LEU A N 1
ATOM 649 C CA . LEU A 1 84 ? -14.714 4.938 29.765 1.00 85.94 84 LEU A CA 1
ATOM 650 C C . LEU A 1 84 ? -13.563 4.570 30.713 1.00 85.94 84 LEU A C 1
ATOM 652 O O . LEU A 1 84 ? -12.408 4.797 30.381 1.00 85.94 84 LEU A O 1
ATOM 656 N N . LEU A 1 85 ? -13.876 3.991 31.874 1.00 88.00 85 LEU A N 1
ATOM 657 C CA . LEU A 1 85 ? -12.881 3.614 32.879 1.00 88.00 85 LEU A CA 1
ATOM 658 C C . LEU A 1 85 ? -12.155 2.292 32.590 1.00 88.00 85 LEU A C 1
ATOM 660 O O . LEU A 1 85 ? -11.111 2.054 33.187 1.00 88.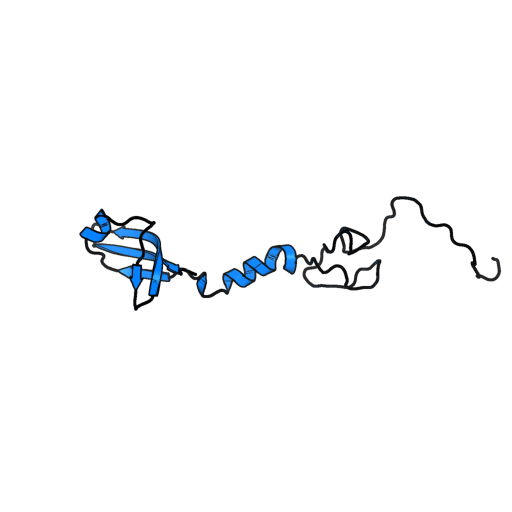00 85 LEU A O 1
ATOM 664 N N . ASN A 1 86 ? -12.701 1.429 31.728 1.00 88.56 86 ASN A N 1
ATOM 665 C CA . ASN A 1 86 ? -12.216 0.053 31.564 1.00 88.56 86 ASN A CA 1
ATOM 666 C C . ASN A 1 86 ? -11.864 -0.328 30.121 1.00 88.56 86 ASN A C 1
ATOM 668 O O . ASN A 1 86 ? -11.324 -1.412 29.913 1.00 88.56 86 ASN A O 1
ATOM 672 N N . PHE A 1 87 ? -12.191 0.502 29.127 1.00 87.06 87 PHE A N 1
ATOM 673 C CA . PHE A 1 87 ? -11.903 0.169 27.735 1.00 87.06 87 PHE A CA 1
ATOM 674 C C . PHE A 1 87 ? -10.407 0.266 27.430 1.00 87.06 87 PHE A C 1
ATOM 676 O O . PHE A 1 87 ? -9.671 1.088 27.976 1.00 87.06 87 PHE A O 1
ATOM 683 N N . THR A 1 88 ? -9.981 -0.548 26.478 1.00 88.50 88 THR A N 1
ATOM 684 C CA . THR A 1 88 ? -8.648 -0.533 25.889 1.00 88.50 88 THR A CA 1
ATOM 685 C C . THR A 1 88 ? -8.764 -0.440 24.369 1.00 88.50 88 THR A C 1
ATOM 687 O O . THR A 1 88 ? -9.789 -0.790 23.787 1.00 88.50 88 THR A O 1
ATOM 690 N N . LEU A 1 89 ? -7.698 -0.016 23.682 1.00 85.81 89 LEU A N 1
ATOM 691 C CA . LEU A 1 89 ? -7.671 -0.021 22.208 1.00 85.81 89 LEU A CA 1
ATOM 692 C C . LEU A 1 89 ? -7.781 -1.439 21.612 1.00 85.81 89 LEU A C 1
ATOM 694 O O . LEU A 1 89 ? -8.091 -1.598 20.433 1.00 85.81 89 LEU A O 1
ATOM 698 N N . ALA A 1 90 ? -7.540 -2.476 22.420 1.00 88.75 90 ALA A N 1
ATOM 699 C CA . ALA A 1 90 ? -7.693 -3.866 22.013 1.00 88.75 90 ALA A CA 1
ATOM 700 C C . ALA A 1 90 ? -9.162 -4.319 21.961 1.00 88.75 90 ALA A C 1
ATOM 702 O O . ALA A 1 90 ? -9.439 -5.337 21.321 1.00 88.75 90 ALA A O 1
ATOM 703 N N . ASP A 1 91 ? -10.090 -3.575 22.570 1.00 90.69 91 ASP A N 1
ATOM 704 C CA . ASP A 1 91 ? -11.513 -3.907 22.583 1.00 90.69 91 ASP A CA 1
ATOM 705 C C . ASP A 1 91 ? -12.193 -3.654 21.225 1.00 90.69 91 ASP A C 1
ATOM 707 O O . ASP A 1 91 ? -11.607 -3.144 20.260 1.00 90.69 91 ASP A O 1
ATOM 711 N N . ARG A 1 92 ? -13.453 -4.087 21.117 1.00 91.94 92 ARG A N 1
ATOM 712 C CA . ARG A 1 92 ? -14.281 -3.942 19.914 1.00 91.94 92 ARG A CA 1
ATOM 713 C C . ARG A 1 92 ? -15.617 -3.310 20.256 1.00 91.94 92 ARG A C 1
ATOM 715 O O . ARG A 1 92 ? -16.227 -3.666 21.261 1.00 91.94 92 ARG A O 1
ATOM 722 N N . PHE A 1 93 ? -16.106 -2.448 19.370 1.00 91.19 93 PHE A N 1
ATOM 723 C CA . PHE A 1 93 ? -17.475 -1.942 19.434 1.00 91.19 93 PHE A CA 1
ATOM 724 C C . PHE A 1 93 ? -18.348 -2.621 18.392 1.00 91.19 93 PHE A C 1
ATOM 726 O O . PHE A 1 93 ? -17.948 -2.774 17.240 1.00 91.19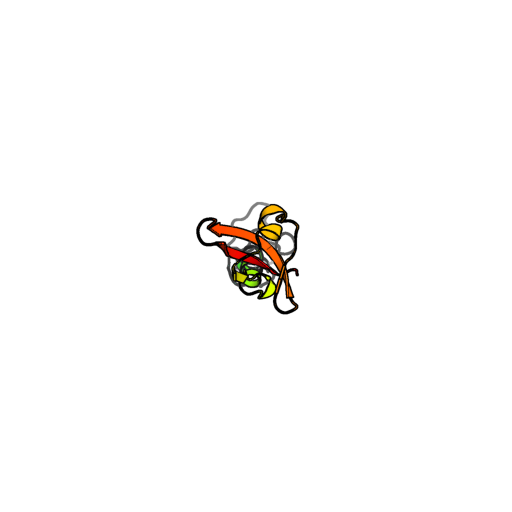 93 PHE A O 1
ATOM 733 N N . ASP A 1 94 ? -19.541 -3.025 18.816 1.00 91.31 94 ASP A N 1
ATOM 734 C CA . ASP A 1 94 ? -20.604 -3.461 17.921 1.00 91.31 94 ASP A CA 1
ATOM 735 C C . ASP A 1 94 ? -21.603 -2.314 17.768 1.00 91.31 94 ASP A C 1
ATOM 737 O O . ASP A 1 94 ? -22.200 -1.862 18.747 1.00 91.31 94 ASP A O 1
ATOM 741 N N . ILE A 1 95 ? -21.733 -1.803 16.546 1.00 89.19 95 ILE A N 1
ATOM 742 C CA . ILE A 1 95 ? -22.661 -0.726 16.208 1.00 89.19 95 ILE A CA 1
ATOM 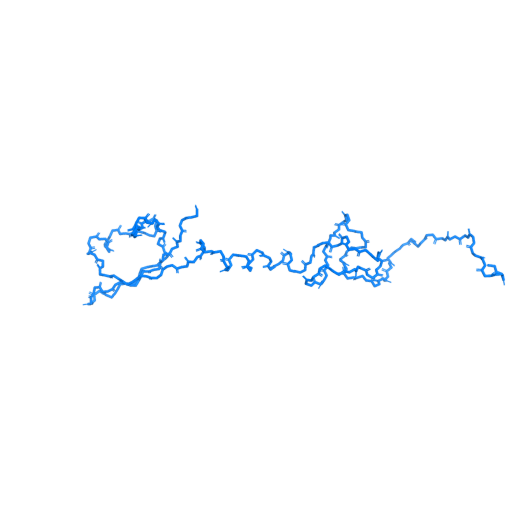743 C C . ILE A 1 95 ? -23.508 -1.214 15.042 1.00 89.19 95 ILE A C 1
ATOM 745 O O . ILE A 1 95 ? -22.991 -1.487 13.959 1.00 89.19 95 ILE A O 1
ATOM 749 N N . ASN A 1 96 ? -24.822 -1.310 15.257 1.00 87.50 96 ASN A N 1
ATOM 750 C CA . ASN A 1 96 ? -25.787 -1.783 14.260 1.00 87.50 96 ASN A CA 1
ATOM 751 C C . ASN A 1 96 ? -25.423 -3.156 13.649 1.00 87.50 96 ASN A C 1
ATOM 753 O O . ASN A 1 96 ? -25.581 -3.358 12.445 1.00 87.50 96 ASN A O 1
ATOM 757 N N . GLY A 1 97 ? -24.921 -4.092 14.466 1.00 87.25 97 GLY A N 1
ATOM 758 C CA . GLY A 1 97 ? -24.568 -5.452 14.040 1.00 87.25 97 GLY A CA 1
ATOM 759 C C . GLY A 1 97 ? -23.247 -5.547 13.274 1.00 87.25 97 GLY A C 1
ATOM 760 O O . GLY A 1 97 ? -22.980 -6.563 12.631 1.00 87.25 97 GLY A O 1
ATOM 761 N N . LYS A 1 98 ? -22.432 -4.486 13.295 1.00 87.94 98 LYS A N 1
ATOM 762 C CA . LYS A 1 98 ? -21.094 -4.452 12.703 1.00 87.94 98 LYS A CA 1
ATOM 763 C C . LYS A 1 98 ? -20.056 -4.254 13.791 1.00 87.94 98 LYS A C 1
ATOM 765 O O . LYS A 1 98 ? -20.174 -3.352 14.616 1.00 87.94 98 LYS A O 1
ATOM 770 N N . ARG A 1 99 ? -19.012 -5.080 13.744 1.00 91.19 99 ARG A N 1
ATOM 771 C CA . ARG A 1 99 ? -17.897 -5.045 14.685 1.00 91.19 99 ARG A CA 1
ATOM 772 C C . ARG A 1 99 ? -16.768 -4.160 14.168 1.00 91.19 99 ARG A C 1
ATOM 774 O O . ARG A 1 99 ? -16.351 -4.280 13.019 1.00 91.19 99 ARG A O 1
ATOM 781 N N . TYR A 1 100 ? -16.258 -3.310 15.049 1.00 92.25 100 TYR A N 1
ATOM 782 C CA . TYR A 1 100 ? -15.223 -2.334 14.749 1.00 92.25 100 TYR A CA 1
ATOM 783 C C . TYR A 1 100 ? -14.065 -2.402 15.739 1.00 92.25 100 TYR A C 1
ATOM 785 O O . TYR A 1 100 ? -14.264 -2.628 16.936 1.00 92.25 100 TYR A O 1
ATOM 793 N N . LYS A 1 101 ? -12.859 -2.138 15.235 1.00 91.81 101 LYS A N 1
ATOM 794 C CA . LYS A 1 101 ? -11.652 -1.866 16.025 1.00 91.81 101 LYS A CA 1
ATOM 795 C C . LYS A 1 101 ? -11.628 -0.404 16.446 1.00 91.81 101 LYS A C 1
ATOM 797 O O . LYS A 1 101 ? -11.945 0.469 15.640 1.00 91.81 101 LYS A O 1
ATOM 802 N N . ILE A 1 102 ? -11.228 -0.139 17.685 1.00 91.88 102 ILE A N 1
ATOM 803 C CA . ILE A 1 102 ? -11.073 1.228 18.183 1.00 91.88 102 ILE A CA 1
ATOM 804 C C . ILE A 1 102 ? -9.761 1.800 17.636 1.00 91.88 102 ILE A C 1
ATOM 806 O O . ILE A 1 102 ? -8.701 1.219 17.852 1.00 91.88 102 ILE A O 1
ATOM 810 N N . ASN A 1 103 ? -9.836 2.931 16.930 1.00 90.62 103 ASN A N 1
ATOM 811 C CA . ASN A 1 103 ? -8.659 3.715 16.549 1.00 90.62 103 ASN A CA 1
ATOM 812 C C . ASN A 1 103 ? -8.328 4.732 17.643 1.00 90.62 103 ASN A C 1
ATOM 814 O O . ASN A 1 103 ? -7.212 4.789 18.150 1.00 90.62 103 ASN A O 1
ATOM 818 N N . SER A 1 104 ? -9.329 5.526 18.019 1.00 92.00 104 SER A N 1
ATOM 819 C CA . SER A 1 104 ? -9.207 6.561 19.038 1.00 92.00 104 SER A CA 1
ATOM 820 C C . SER A 1 104 ? -10.568 6.859 19.665 1.00 92.00 104 SER A C 1
ATOM 822 O O . SER A 1 104 ? -11.617 6.704 19.034 1.00 92.00 104 SER A O 1
ATOM 824 N N . ILE A 1 105 ? -10.545 7.265 20.934 1.00 92.31 105 ILE A N 1
ATOM 825 C CA . ILE A 1 105 ? -11.708 7.785 21.651 1.00 92.31 105 ILE A CA 1
ATOM 826 C C . ILE A 1 105 ? -11.252 9.024 22.405 1.00 92.31 105 ILE A C 1
ATOM 828 O O . ILE A 1 105 ? -10.360 8.949 23.246 1.00 92.31 105 ILE A O 1
ATOM 832 N N . GLU A 1 106 ? -11.888 10.151 22.124 1.00 93.25 106 GLU A N 1
ATOM 833 C CA . GLU A 1 106 ? -11.676 11.402 22.836 1.00 93.25 106 GLU A CA 1
ATOM 834 C C . GLU A 1 106 ? -12.970 11.777 23.550 1.00 93.25 106 GLU A C 1
ATOM 836 O O . GLU A 1 106 ? -14.003 11.961 22.912 1.00 93.25 106 GLU A O 1
ATOM 841 N N . THR A 1 107 ? -12.930 11.861 24.879 1.00 92.94 107 THR A N 1
ATOM 842 C CA . THR A 1 107 ? -14.113 12.170 25.690 1.00 92.94 107 THR A CA 1
ATOM 843 C C . THR A 1 107 ? -13.936 13.490 26.412 1.00 92.94 107 THR A C 1
ATOM 845 O O . THR A 1 107 ? -12.986 13.671 27.171 1.00 92.94 107 THR A O 1
ATOM 848 N N . ASN A 1 108 ? -14.896 14.392 26.240 1.00 93.56 108 ASN A N 1
ATOM 849 C CA . ASN A 1 108 ? -15.001 15.569 27.081 1.00 93.56 108 ASN A CA 1
ATOM 850 C C . ASN A 1 108 ? -15.657 15.170 28.408 1.00 93.56 108 ASN A C 1
ATOM 852 O O . ASN A 1 108 ? -16.858 14.928 28.463 1.00 93.56 108 ASN A O 1
ATOM 856 N N . LEU A 1 109 ? -14.880 15.114 29.490 1.00 89.69 109 LEU A N 1
ATOM 857 C CA . LEU A 1 109 ? -15.382 14.688 30.802 1.00 89.69 109 LEU A CA 1
ATOM 858 C C . LEU A 1 109 ? -16.352 15.687 31.454 1.00 89.69 109 LEU A C 1
ATOM 860 O O . LEU A 1 109 ? -17.116 15.291 32.329 1.00 89.69 109 LEU A O 1
ATOM 864 N N . ALA A 1 110 ? -16.351 16.957 31.038 1.00 91.00 110 ALA A N 1
ATOM 865 C CA . ALA A 1 110 ? -17.296 17.948 31.550 1.00 91.00 110 ALA A CA 1
ATOM 866 C C . ALA A 1 110 ? -18.697 17.773 30.942 1.00 91.00 110 ALA A C 1
ATOM 868 O O . ALA A 1 110 ? -19.693 17.996 31.625 1.00 91.00 110 ALA A O 1
ATOM 869 N N . THR A 1 111 ? -18.781 17.370 29.668 1.00 91.00 111 THR A N 1
ATOM 870 C CA . THR A 1 111 ? -20.061 17.185 28.956 1.00 91.00 111 THR A CA 1
ATOM 871 C C . THR A 1 111 ? -20.477 15.722 28.811 1.00 91.00 111 THR A C 1
ATOM 873 O O . THR A 1 111 ? -21.641 15.443 28.539 1.00 91.00 111 THR A O 1
ATOM 876 N N . GLY A 1 112 ? -19.543 14.783 28.961 1.00 89.62 112 GLY A N 1
ATOM 877 C CA . GLY A 1 112 ? -19.721 13.357 28.690 1.00 89.62 112 GLY A CA 1
ATOM 878 C C . GLY A 1 112 ? -19.735 12.980 27.201 1.00 89.62 112 GLY A C 1
ATOM 879 O O . GLY A 1 112 ? -19.887 11.799 26.889 1.00 89.62 112 GLY A O 1
ATOM 880 N N . GLU A 1 113 ? -19.598 13.936 26.271 1.00 94.81 113 GLU A N 1
ATOM 881 C CA . GLU A 1 113 ? -19.586 13.643 24.828 1.00 94.81 113 GLU A CA 1
ATOM 882 C C . GLU A 1 113 ? -18.254 12.993 24.428 1.00 94.81 113 GLU A C 1
ATOM 884 O O . GLU A 1 113 ? -17.179 13.504 24.746 1.00 94.81 113 GLU A O 1
ATOM 889 N N . SER A 1 114 ? -18.329 11.871 23.711 1.00 94.19 114 SER A N 1
ATOM 890 C CA . SER A 1 114 ? -17.184 11.135 23.174 1.00 94.19 114 SER A CA 1
ATOM 891 C C . SER A 1 114 ? -17.174 11.175 21.645 1.00 94.19 114 SER A C 1
ATOM 893 O O . SER A 1 114 ? -18.160 10.802 21.004 1.00 94.19 114 SER A O 1
ATOM 895 N N . ASN A 1 115 ? -16.044 11.572 21.062 1.00 95.81 115 ASN A N 1
ATOM 896 C CA . ASN A 1 115 ? -15.723 11.396 19.649 1.00 95.81 115 ASN A CA 1
ATOM 897 C C . ASN A 1 115 ? -14.964 10.077 19.486 1.00 95.81 115 ASN A C 1
ATOM 899 O O . ASN A 1 115 ? -13.918 9.879 20.099 1.00 95.81 115 ASN A O 1
ATOM 903 N N . ILE A 1 116 ? -15.500 9.170 18.677 1.00 94.31 116 ILE A N 1
ATOM 904 C CA . ILE A 1 116 ? -14.997 7.803 18.526 1.00 94.31 116 ILE A CA 1
ATOM 905 C C . ILE A 1 116 ? -14.613 7.602 17.063 1.00 94.31 116 ILE A C 1
ATOM 907 O O . ILE A 1 116 ? -15.449 7.774 16.172 1.00 94.31 116 ILE A O 1
ATOM 911 N N . GLU A 1 117 ? -13.369 7.201 16.814 1.00 94.19 117 GLU A N 1
ATOM 912 C CA . GLU A 1 117 ? -12.909 6.754 15.502 1.00 94.19 117 GLU A CA 1
ATOM 913 C C . GLU A 1 117 ? -12.727 5.241 15.488 1.00 94.19 117 GLU A C 1
ATOM 915 O O . GLU A 1 117 ? -12.061 4.651 16.342 1.00 94.19 117 GLU A O 1
ATOM 920 N N . LEU A 1 118 ? -13.320 4.615 14.479 1.00 93.12 118 LEU A N 1
ATOM 921 C CA . LEU A 1 118 ? -13.432 3.174 14.353 1.00 93.12 118 LEU A CA 1
ATOM 922 C C . LEU A 1 118 ? -12.880 2.703 13.010 1.00 93.12 118 LEU A C 1
ATOM 924 O O . LEU A 1 118 ? -13.131 3.322 11.974 1.00 93.12 118 LEU A O 1
ATOM 928 N N . LEU A 1 119 ? -12.171 1.578 13.024 1.00 90.38 119 LEU A N 1
ATOM 929 C CA . LEU A 1 119 ? -11.695 0.877 11.831 1.00 90.38 119 LEU A CA 1
ATOM 930 C C . LEU A 1 119 ? -12.559 -0.364 11.608 1.00 90.38 119 LEU A C 1
ATOM 932 O O . LEU A 1 119 ? -12.925 -1.044 12.574 1.00 90.38 119 LEU A O 1
ATOM 936 N N . ASN A 1 120 ? -12.875 -0.690 10.353 1.00 86.44 120 ASN A N 1
ATOM 937 C CA . ASN A 1 120 ? -13.545 -1.961 10.078 1.00 86.44 120 ASN A CA 1
ATOM 938 C C . ASN A 1 120 ? -12.598 -3.131 10.378 1.00 86.44 120 ASN A C 1
ATOM 940 O O . ASN A 1 120 ? -11.383 -3.050 10.185 1.00 86.44 120 ASN A O 1
ATOM 944 N N . GLU A 1 121 ? -13.169 -4.239 10.831 1.00 75.50 121 GLU A N 1
ATOM 945 C CA . GLU A 1 121 ? -12.471 -5.517 10.926 1.00 75.50 121 GLU A CA 1
ATOM 946 C C . GLU A 1 121 ? -12.640 -6.251 9.580 1.00 75.50 121 GLU A C 1
ATOM 948 O O . GLU A 1 121 ? -13.770 -6.434 9.123 1.00 75.50 121 GLU A O 1
ATOM 953 N N . LEU A 1 122 ? -11.520 -6.534 8.894 1.00 63.69 122 LEU A N 1
ATOM 954 C CA . LEU A 1 122 ? -11.471 -7.065 7.519 1.00 63.69 122 LEU A CA 1
ATOM 955 C C . LEU A 1 122 ? -11.939 -8.514 7.386 1.00 63.69 122 LEU A C 1
ATOM 957 O O . LEU A 1 122 ? -11.550 -9.325 8.255 1.00 63.69 122 LEU A O 1
#